Protein AF-A0A929X454-F1 (afdb_monomer_lite)

Sequence (65 aa):
MKFEVECEIYKIDEIGDDDKYVFLTRERDGVDKQIFDISDELYNQILDDGSIEYLVYKNGEFEVK

pLDDT: mean 84.27, std 10.57, range [41.97, 93.94]

Radius of gyration: 11.96 Å; chains: 1; bounding box: 28×24×37 Å

Secondary structure (DSSP, 8-state):
-------EEEEEEEEETTTTEEEEEETTT--EEEES---HHHHHHHHH-TT--EEEEETTEEEE-

Foldseek 3Di:
DPPPFPWWKWFFDDADPVQGWTWTATPPPRDIDIDSPADPVVSVVCVVPVVQGMWIDTPNHIDGD

Structure (mmCIF, N/CA/C/O backbone):
data_AF-A0A929X454-F1
#
_entry.id   AF-A0A929X454-F1
#
loop_
_atom_site.group_PDB
_atom_site.id
_atom_site.type_symbol
_atom_site.label_atom_id
_atom_site.label_alt_id
_atom_site.label_comp_id
_atom_site.label_asym_id
_atom_site.label_entity_id
_atom_site.label_seq_id
_atom_site.pdbx_PDB_ins_code
_atom_site.Cartn_x
_atom_site.Cartn_y
_atom_site.Cartn_z
_atom_site.occupancy
_atom_site.B_iso_or_equiv
_atom_site.auth_seq_id
_atom_site.auth_comp_id
_atom_site.auth_asym_id
_atom_site.auth_atom_id
_atom_site.pdbx_PDB_model_num
ATOM 1 N N . MET A 1 1 ? -13.920 14.143 20.894 1.00 41.97 1 MET A N 1
ATOM 2 C CA . MET A 1 1 ? -13.865 13.660 19.500 1.00 41.97 1 MET A CA 1
ATOM 3 C C . MET A 1 1 ? -13.113 12.346 19.501 1.00 41.97 1 MET A C 1
ATOM 5 O O . MET A 1 1 ? -11.955 12.341 19.892 1.00 41.97 1 MET A O 1
ATOM 9 N N . LYS A 1 2 ? -13.776 11.233 19.175 1.00 47.62 2 LYS A N 1
ATOM 10 C CA . LYS A 1 2 ? -13.057 10.016 18.798 1.00 47.62 2 LYS A CA 1
ATOM 11 C C . LYS A 1 2 ? -12.653 10.252 17.350 1.00 47.62 2 LYS A C 1
ATOM 13 O O . LYS A 1 2 ? -13.531 10.335 16.502 1.00 47.62 2 LYS A O 1
ATOM 18 N N . PHE A 1 3 ? -11.376 10.512 17.107 1.00 54.47 3 PHE A N 1
ATOM 19 C CA . PHE A 1 3 ? -10.856 10.492 15.750 1.00 54.47 3 PHE A CA 1
ATOM 20 C C . PHE A 1 3 ? -10.912 9.024 15.333 1.00 54.47 3 PHE A C 1
ATOM 22 O O . PHE A 1 3 ? -10.099 8.221 15.786 1.00 54.47 3 PHE A O 1
ATOM 29 N N . GLU A 1 4 ? -11.961 8.642 14.605 1.00 55.09 4 GLU A N 1
ATOM 30 C CA . GLU A 1 4 ? -11.935 7.407 13.833 1.00 55.09 4 GLU A CA 1
ATOM 31 C C . GLU A 1 4 ? -10.811 7.596 12.829 1.00 55.09 4 GLU A C 1
ATOM 33 O O . GLU A 1 4 ? -10.925 8.354 11.872 1.00 55.09 4 GLU A O 1
ATOM 38 N N . VAL A 1 5 ? -9.662 7.003 13.136 1.00 58.66 5 VAL A N 1
ATOM 39 C CA . VAL A 1 5 ? -8.611 6.867 12.147 1.00 58.66 5 VAL A CA 1
ATOM 40 C C . VAL A 1 5 ? -9.173 5.866 11.151 1.00 58.66 5 VAL A C 1
ATOM 42 O O . VAL A 1 5 ? -9.304 4.686 11.478 1.00 58.66 5 VAL A O 1
ATOM 45 N N . GLU A 1 6 ? -9.613 6.352 9.995 1.00 66.81 6 GLU A N 1
ATOM 46 C CA . GLU A 1 6 ? -10.083 5.502 8.909 1.00 66.81 6 GLU A CA 1
ATOM 47 C C . GLU A 1 6 ? -8.877 4.698 8.415 1.00 66.81 6 GLU A C 1
ATOM 49 O O . GLU A 1 6 ? -8.097 5.164 7.596 1.00 66.81 6 GLU A O 1
ATOM 54 N N . CYS A 1 7 ? -8.661 3.528 9.019 1.00 81.50 7 CYS A N 1
ATOM 55 C CA . CYS A 1 7 ? -7.755 2.508 8.514 1.00 81.50 7 CYS A CA 1
ATOM 56 C C . CYS A 1 7 ? -8.496 1.768 7.405 1.00 81.50 7 CYS A C 1
ATOM 58 O O . CYS A 1 7 ? -9.280 0.853 7.671 1.00 81.50 7 CYS A O 1
ATOM 60 N N . GLU A 1 8 ? -8.269 2.184 6.168 1.00 89.50 8 GLU A N 1
ATOM 61 C CA . GLU A 1 8 ? -8.801 1.495 5.001 1.00 89.50 8 GLU A CA 1
ATOM 62 C C . GLU A 1 8 ? -7.734 0.563 4.428 1.00 89.50 8 GLU A C 1
ATOM 64 O O . GLU A 1 8 ? -6.592 0.963 4.229 1.00 89.50 8 GLU A O 1
ATOM 69 N N . ILE A 1 9 ? -8.101 -0.689 4.159 1.00 91.94 9 ILE A N 1
ATOM 70 C CA . ILE A 1 9 ? -7.198 -1.672 3.553 1.00 91.94 9 ILE A CA 1
ATOM 71 C C . ILE A 1 9 ? -7.510 -1.753 2.066 1.00 91.94 9 ILE A C 1
ATOM 73 O O . ILE A 1 9 ? -8.666 -1.944 1.672 1.00 91.94 9 ILE A O 1
ATOM 77 N N . TYR A 1 10 ? -6.469 -1.643 1.256 1.00 92.12 10 TYR A N 1
ATOM 78 C CA . TYR A 1 10 ? -6.518 -1.748 -0.187 1.00 92.12 10 TYR A CA 1
ATOM 79 C C . TYR A 1 10 ? -5.595 -2.870 -0.650 1.00 92.12 10 TYR A C 1
ATOM 81 O O . TYR A 1 10 ? -4.481 -3.011 -0.158 1.00 92.12 10 TYR A O 1
ATOM 89 N N . LYS A 1 11 ? -6.058 -3.672 -1.600 1.00 93.25 11 LYS A N 1
ATOM 90 C CA . LYS A 1 11 ? -5.259 -4.676 -2.295 1.00 93.25 11 LYS A CA 1
ATOM 91 C C . LYS A 1 11 ? -4.642 -4.051 -3.541 1.00 93.25 11 LYS A C 1
ATOM 93 O O . LYS A 1 11 ? -5.356 -3.368 -4.269 1.00 93.25 11 LYS A O 1
ATOM 98 N N . ILE A 1 12 ? -3.368 -4.311 -3.796 1.00 91.62 1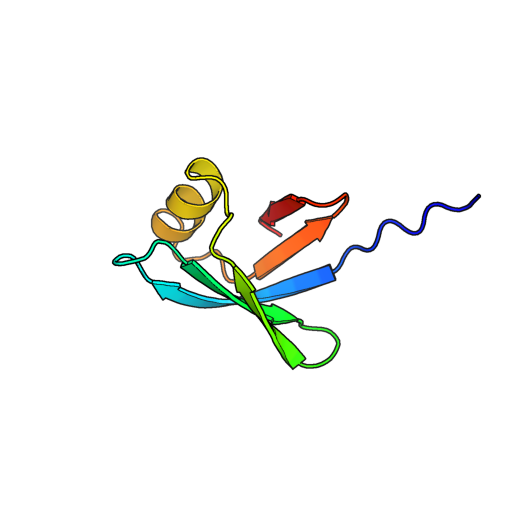2 ILE A N 1
ATOM 99 C CA . ILE A 1 12 ? -2.697 -3.947 -5.044 1.00 91.62 12 ILE A CA 1
ATOM 100 C C . ILE A 1 12 ? -3.125 -4.934 -6.126 1.00 91.62 12 ILE A C 1
ATOM 102 O O . ILE A 1 12 ? -2.953 -6.144 -5.977 1.00 91.62 12 ILE A O 1
ATOM 106 N N . ASP A 1 13 ? -3.727 -4.414 -7.189 1.00 91.06 13 ASP A N 1
ATOM 107 C CA . ASP A 1 13 ? -4.169 -5.210 -8.336 1.00 91.06 13 ASP A CA 1
ATOM 108 C C . ASP A 1 13 ? -3.166 -5.108 -9.492 1.00 91.06 13 ASP A C 1
ATOM 110 O O . ASP A 1 13 ? -2.790 -6.116 -10.084 1.00 91.06 13 ASP A O 1
ATOM 114 N N . GLU A 1 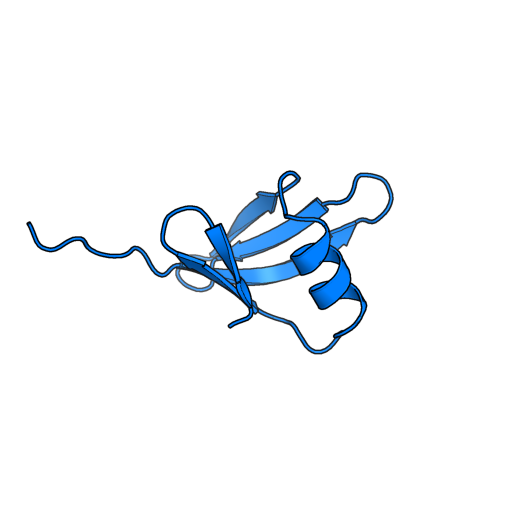14 ? -2.685 -3.893 -9.767 1.00 89.31 14 GLU A N 1
ATOM 115 C CA . GLU A 1 14 ? -1.765 -3.601 -10.866 1.00 89.31 14 GLU A CA 1
ATOM 116 C C . GLU A 1 14 ? -0.831 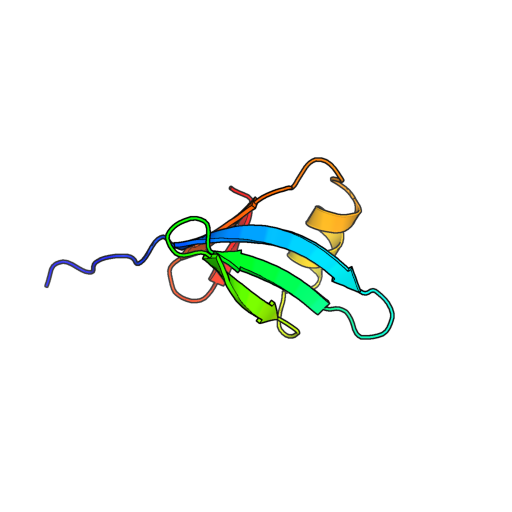-2.442 -10.500 1.00 89.31 14 GLU A C 1
ATOM 118 O O . GLU A 1 14 ? -1.204 -1.531 -9.758 1.00 89.31 14 GLU A O 1
ATOM 123 N N . ILE A 1 15 ? 0.389 -2.469 -11.037 1.00 87.56 15 ILE A N 1
ATOM 124 C CA . ILE A 1 15 ? 1.368 -1.389 -10.921 1.00 87.56 15 ILE A CA 1
ATOM 125 C C . ILE A 1 15 ? 1.822 -1.037 -12.333 1.00 87.56 15 ILE A C 1
ATOM 127 O O . ILE A 1 15 ? 2.288 -1.907 -13.072 1.00 87.56 15 ILE A O 1
ATOM 131 N N . GLY A 1 16 ? 1.672 0.228 -12.710 1.00 86.44 16 GLY A N 1
ATOM 132 C CA . GLY A 1 16 ? 2.085 0.730 -14.013 1.00 86.44 16 GLY A CA 1
ATOM 133 C C . GLY A 1 16 ? 3.326 1.601 -13.906 1.00 86.44 16 GLY A C 1
ATOM 134 O O . GLY A 1 16 ? 3.293 2.623 -13.226 1.00 86.44 16 GLY A O 1
ATOM 135 N N . ASP A 1 17 ? 4.388 1.227 -14.621 1.00 80.31 17 ASP A N 1
ATOM 136 C CA . ASP A 1 17 ? 5.666 1.955 -14.616 1.00 80.31 17 ASP A CA 1
ATOM 137 C C . ASP A 1 17 ? 5.689 3.177 -15.545 1.00 80.31 17 ASP A C 1
ATOM 139 O O . ASP A 1 17 ? 6.304 4.185 -15.210 1.00 80.31 17 ASP A O 1
ATOM 143 N N . ASP A 1 18 ? 4.955 3.128 -16.664 1.00 79.25 18 ASP A N 1
ATOM 144 C CA . ASP A 1 18 ? 4.950 4.181 -17.699 1.00 79.25 18 ASP A CA 1
ATOM 145 C C . ASP A 1 18 ? 4.461 5.541 -17.152 1.00 79.25 18 ASP A C 1
ATOM 147 O O . ASP A 1 18 ? 5.069 6.579 -17.405 1.00 79.25 18 ASP A O 1
ATOM 151 N N . ASP A 1 19 ? 3.418 5.510 -16.314 1.00 78.00 19 ASP A N 1
ATOM 152 C CA . ASP A 1 19 ? 2.810 6.678 -15.656 1.00 78.00 19 ASP A CA 1
ATOM 153 C C . ASP A 1 19 ? 2.977 6.658 -14.118 1.00 78.00 19 ASP A C 1
ATOM 155 O O . ASP A 1 19 ? 2.365 7.473 -13.428 1.00 78.00 19 ASP A O 1
ATOM 159 N N . LYS A 1 20 ? 3.779 5.726 -13.569 1.00 82.75 20 LYS A N 1
ATOM 160 C CA . LYS A 1 20 ? 3.961 5.482 -12.120 1.00 82.75 20 LYS A CA 1
ATOM 161 C C . LYS A 1 20 ? 2.648 5.521 -11.326 1.00 82.75 20 LYS A C 1
ATOM 163 O O . LYS A 1 20 ? 2.422 6.408 -10.502 1.00 82.75 20 LYS A O 1
ATOM 168 N N . TYR A 1 21 ? 1.780 4.541 -11.554 1.00 86.75 21 TYR A N 1
ATOM 169 C CA . TYR A 1 21 ? 0.525 4.412 -10.812 1.00 86.75 21 TYR A CA 1
ATOM 170 C C . TYR A 1 21 ? 0.391 3.056 -10.130 1.00 86.75 21 TYR A C 1
ATOM 172 O O . TYR A 1 21 ? 0.969 2.057 -10.559 1.00 86.75 21 TYR A O 1
ATOM 180 N N . VAL A 1 22 ? -0.435 3.021 -9.085 1.00 89.06 22 VAL A N 1
ATOM 181 C CA . VAL A 1 22 ? -0.848 1.784 -8.418 1.00 89.06 22 VAL A CA 1
ATOM 182 C C . VAL A 1 22 ? -2.366 1.689 -8.466 1.00 89.06 22 VAL A C 1
ATOM 184 O O . VAL A 1 22 ? -3.081 2.614 -8.067 1.00 89.06 22 VAL A O 1
ATOM 187 N N . PHE A 1 23 ? -2.865 0.574 -8.984 1.00 91.75 23 PHE A N 1
ATOM 188 C CA . PHE A 1 2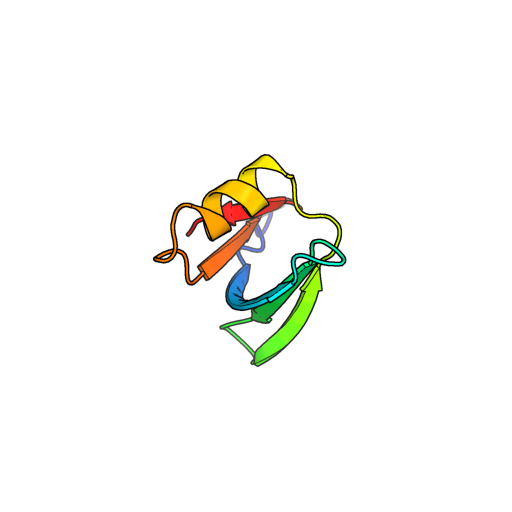3 ? -4.277 0.239 -8.969 1.00 91.75 23 PHE A CA 1
ATOM 189 C C . PHE A 1 23 ? -4.601 -0.528 -7.692 1.00 91.75 23 PHE A C 1
ATOM 191 O O . PHE A 1 23 ? -3.995 -1.557 -7.385 1.00 91.75 23 PHE A O 1
ATOM 198 N N . LEU A 1 24 ? -5.558 -0.003 -6.939 1.00 92.38 24 LEU A N 1
ATOM 199 C CA . LEU A 1 24 ? -5.907 -0.457 -5.609 1.00 92.38 24 LEU A CA 1
ATOM 200 C C . LEU A 1 24 ? -7.388 -0.817 -5.536 1.00 92.38 24 LEU A C 1
ATOM 202 O O . LEU A 1 24 ? -8.239 -0.032 -5.937 1.00 92.38 24 LEU A O 1
ATOM 206 N N . THR A 1 25 ? -7.712 -1.954 -4.930 1.00 93.94 25 THR A N 1
ATOM 207 C CA . THR A 1 25 ? -9.097 -2.360 -4.657 1.00 93.94 25 THR A CA 1
ATOM 208 C C . THR A 1 25 ? -9.331 -2.413 -3.156 1.00 93.94 25 THR A C 1
ATOM 210 O O . THR A 1 25 ? -8.664 -3.159 -2.440 1.00 93.94 25 THR A O 1
ATOM 213 N N . ARG A 1 26 ? -10.285 -1.633 -2.643 1.00 91.88 26 ARG A N 1
ATOM 214 C CA . ARG A 1 26 ? -10.595 -1.589 -1.209 1.00 91.88 26 ARG A CA 1
ATOM 215 C C . ARG A 1 26 ? -11.186 -2.917 -0.743 1.00 91.88 26 ARG A C 1
ATOM 217 O O . ARG A 1 26 ? -12.265 -3.297 -1.188 1.00 91.88 26 ARG A O 1
ATOM 224 N N . GLU A 1 27 ? -10.548 -3.567 0.227 1.00 89.81 27 GLU A N 1
ATOM 225 C CA . GLU A 1 27 ? -10.924 -4.912 0.697 1.00 89.81 27 GLU A CA 1
ATOM 226 C C . GLU A 1 27 ? -12.368 -4.959 1.228 1.00 89.81 27 GLU A C 1
ATOM 228 O O . GLU A 1 27 ? -13.104 -5.912 0.992 1.00 89.81 27 GLU A O 1
ATOM 233 N N . ARG A 1 28 ? -12.797 -3.893 1.915 1.00 87.44 28 ARG A N 1
ATOM 234 C CA . ARG A 1 28 ? -14.085 -3.855 2.620 1.00 87.44 28 ARG A CA 1
ATOM 235 C C . ARG A 1 28 ? -15.311 -3.897 1.704 1.00 87.44 28 ARG A C 1
ATOM 237 O O . ARG A 1 28 ? -16.330 -4.448 2.105 1.00 87.44 28 ARG A O 1
ATOM 244 N N . ASP A 1 29 ? -15.241 -3.246 0.547 1.00 89.56 29 ASP A N 1
ATOM 245 C CA . ASP A 1 29 ? -16.417 -2.973 -0.299 1.00 89.56 29 ASP A CA 1
ATOM 246 C C . ASP A 1 29 ? -16.141 -3.182 -1.800 1.00 89.56 29 ASP A C 1
ATOM 248 O O . ASP A 1 29 ? -17.041 -3.053 -2.619 1.00 89.56 29 ASP A O 1
ATOM 252 N N . GLY A 1 30 ? -14.899 -3.507 -2.178 1.00 88.94 30 GLY A N 1
ATOM 253 C CA . GLY A 1 30 ? -14.498 -3.747 -3.567 1.00 88.94 30 GLY A CA 1
ATOM 254 C C . GLY A 1 30 ? -14.334 -2.486 -4.415 1.00 88.94 30 GLY A C 1
ATOM 255 O O . GLY A 1 30 ? -14.204 -2.599 -5.626 1.00 88.94 30 GLY A O 1
ATOM 256 N N . VAL A 1 31 ? -14.347 -1.298 -3.803 1.00 90.62 31 VAL A N 1
ATOM 257 C CA . VAL A 1 31 ? -14.167 -0.026 -4.517 1.00 90.62 31 VAL A CA 1
ATOM 258 C C . VAL A 1 31 ? -12.755 0.062 -5.082 1.00 90.62 31 VAL A C 1
ATOM 260 O O . VAL A 1 31 ? -11.783 0.055 -4.323 1.00 90.62 31 VAL A O 1
ATOM 263 N N . ASP A 1 32 ? -12.663 0.182 -6.399 1.00 91.12 32 ASP A N 1
ATOM 264 C CA . ASP A 1 32 ? -11.435 0.457 -7.128 1.00 91.12 32 ASP A CA 1
ATOM 265 C C . ASP A 1 32 ? -10.978 1.917 -6.976 1.00 91.12 32 ASP A C 1
ATOM 267 O O . ASP A 1 32 ? -11.768 2.861 -6.885 1.00 91.12 32 ASP A O 1
ATOM 271 N N . LYS A 1 33 ? -9.660 2.097 -6.907 1.00 87.94 33 LYS A N 1
ATOM 272 C CA . LYS A 1 33 ? -8.984 3.383 -6.784 1.00 87.94 33 LYS A CA 1
ATOM 273 C C . LYS A 1 33 ? -7.654 3.316 -7.517 1.00 87.94 33 LYS A C 1
ATOM 275 O O . LYS A 1 33 ? -6.799 2.501 -7.196 1.00 87.94 33 LYS A O 1
ATOM 280 N N . GLN A 1 34 ? -7.453 4.222 -8.462 1.00 86.56 34 GLN A N 1
ATOM 281 C CA . GLN A 1 34 ? -6.158 4.410 -9.101 1.00 86.56 34 GLN A CA 1
ATOM 282 C C . GLN A 1 34 ? -5.447 5.588 -8.440 1.00 86.56 34 GLN A C 1
ATOM 284 O O . GLN A 1 34 ? -6.020 6.677 -8.332 1.00 86.56 34 GLN A O 1
ATOM 289 N N . ILE A 1 35 ? -4.222 5.367 -7.967 1.00 85.19 35 ILE A N 1
ATOM 290 C CA . ILE A 1 35 ? -3.399 6.415 -7.363 1.00 85.19 35 ILE A CA 1
ATOM 291 C C . ILE A 1 35 ? -2.168 6.687 -8.222 1.00 85.19 35 ILE A C 1
ATOM 293 O O . ILE A 1 35 ? -1.456 5.768 -8.614 1.00 85.19 35 ILE A O 1
ATOM 297 N N . PHE A 1 36 ? -1.942 7.970 -8.496 1.00 80.50 36 PHE A N 1
ATOM 298 C CA . PHE A 1 36 ? -0.771 8.491 -9.214 1.00 80.50 36 PHE A CA 1
ATOM 299 C C . PHE A 1 36 ? 0.177 9.257 -8.276 1.00 80.50 36 PHE A C 1
ATOM 301 O O . PHE A 1 36 ? 1.323 9.510 -8.617 1.00 80.50 36 PHE A O 1
ATOM 308 N N . ASP A 1 37 ? -0.307 9.631 -7.088 1.00 79.56 37 ASP A N 1
ATOM 309 C CA . ASP A 1 37 ? 0.425 10.410 -6.084 1.00 79.56 37 ASP A CA 1
ATOM 310 C C . ASP A 1 37 ? 0.844 9.491 -4.927 1.00 79.56 37 ASP A C 1
ATOM 312 O O . ASP A 1 37 ? 0.401 9.620 -3.789 1.00 79.56 37 ASP A O 1
ATOM 316 N N . ILE A 1 38 ? 1.621 8.460 -5.254 1.00 81.69 38 ILE A N 1
ATOM 317 C CA . ILE A 1 38 ? 2.279 7.601 -4.268 1.00 81.69 38 ILE A CA 1
ATOM 318 C C . ILE A 1 38 ? 3.735 8.037 -4.154 1.00 81.69 38 ILE A C 1
ATOM 320 O O . ILE A 1 38 ? 4.375 8.361 -5.153 1.00 81.69 38 ILE A O 1
ATOM 324 N N . SER A 1 39 ? 4.273 8.074 -2.938 1.00 85.19 39 SER A N 1
ATOM 325 C CA . SER A 1 39 ? 5.675 8.439 -2.741 1.00 85.19 39 SER A CA 1
ATOM 326 C C . SER A 1 39 ? 6.594 7.465 -3.480 1.00 85.19 39 SER A C 1
ATOM 328 O O . SER A 1 39 ? 6.388 6.253 -3.397 1.00 85.19 39 SER A O 1
ATOM 330 N N . ASP A 1 40 ? 7.642 7.976 -4.143 1.00 85.62 40 ASP A N 1
ATOM 331 C CA . ASP A 1 40 ? 8.619 7.134 -4.850 1.00 85.62 40 ASP A CA 1
ATOM 332 C C . ASP A 1 40 ? 9.206 6.049 -3.932 1.00 85.62 40 ASP A C 1
ATOM 334 O O . ASP A 1 40 ? 9.476 4.946 -4.391 1.00 85.62 40 ASP A O 1
ATOM 338 N N . GLU A 1 41 ? 9.387 6.328 -2.638 1.00 88.44 41 GLU A N 1
ATOM 339 C CA . GLU A 1 41 ? 9.875 5.341 -1.667 1.00 88.44 41 GLU A CA 1
ATOM 340 C C . GLU A 1 41 ? 8.930 4.138 -1.547 1.00 88.44 41 GLU A C 1
ATOM 342 O O . GLU A 1 41 ? 9.369 3.002 -1.717 1.00 88.44 41 GLU A O 1
ATOM 347 N N . LEU A 1 42 ? 7.630 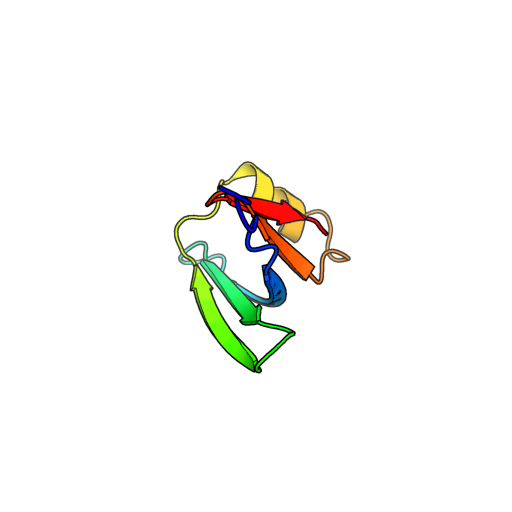4.381 -1.347 1.00 87.19 42 LEU A N 1
ATOM 348 C CA . LEU A 1 42 ? 6.629 3.320 -1.246 1.00 87.19 42 LEU A CA 1
ATOM 349 C C . LEU A 1 42 ? 6.449 2.593 -2.584 1.00 87.19 42 LEU A C 1
ATOM 351 O O . LEU A 1 42 ? 6.374 1.371 -2.609 1.00 87.19 42 LEU A O 1
ATOM 355 N N . TYR A 1 43 ? 6.431 3.323 -3.701 1.00 87.56 43 TYR A N 1
ATOM 356 C CA . TYR A 1 43 ? 6.352 2.725 -5.035 1.00 87.56 43 TYR A CA 1
ATOM 357 C C . TYR A 1 43 ? 7.524 1.767 -5.298 1.00 87.56 43 TYR A C 1
ATOM 359 O O . TYR A 1 43 ? 7.312 0.613 -5.668 1.00 87.56 43 TYR A O 1
ATOM 367 N N . ASN A 1 44 ? 8.758 2.211 -5.039 1.00 88.12 44 ASN A N 1
ATOM 368 C CA . ASN A 1 44 ? 9.940 1.361 -5.177 1.00 88.12 44 ASN A CA 1
ATOM 369 C C . ASN A 1 44 ? 9.920 0.194 -4.185 1.00 88.12 44 ASN A C 1
ATOM 371 O O . ASN A 1 44 ? 10.363 -0.890 -4.540 1.00 88.12 44 ASN A O 1
ATOM 375 N N . GLN A 1 45 ? 9.392 0.385 -2.973 1.00 90.19 45 GLN A N 1
ATOM 376 C CA . GLN A 1 45 ? 9.264 -0.691 -1.994 1.00 90.19 45 GLN A CA 1
ATOM 377 C C . GLN A 1 45 ? 8.307 -1.787 -2.471 1.00 90.19 45 GLN A C 1
ATOM 379 O O . GLN A 1 45 ? 8.635 -2.958 -2.335 1.00 90.19 45 GLN A O 1
ATOM 384 N N . ILE A 1 46 ? 7.163 -1.426 -3.060 1.00 87.75 46 ILE A N 1
ATOM 385 C CA . ILE A 1 46 ? 6.214 -2.394 -3.634 1.00 87.75 46 ILE A CA 1
ATOM 386 C C . ILE A 1 46 ? 6.836 -3.124 -4.835 1.00 87.75 46 ILE A C 1
ATOM 388 O O . ILE A 1 46 ? 6.617 -4.318 -5.017 1.00 87.75 46 ILE A O 1
ATOM 392 N N . LEU A 1 47 ? 7.613 -2.421 -5.664 1.00 86.50 47 LEU A N 1
ATOM 393 C CA . LEU A 1 47 ? 8.291 -3.036 -6.807 1.00 86.50 47 LEU A CA 1
ATOM 394 C C . LEU A 1 47 ? 9.437 -3.972 -6.402 1.00 86.50 47 LEU A C 1
ATOM 396 O O . LEU A 1 47 ? 9.613 -5.020 -7.023 1.00 86.50 47 LEU A O 1
ATOM 400 N N . ASP A 1 48 ? 10.235 -3.582 -5.406 1.00 89.31 48 ASP A N 1
ATOM 401 C CA . ASP A 1 48 ? 11.357 -4.376 -4.893 1.00 89.31 48 ASP A CA 1
ATOM 402 C C . ASP A 1 48 ? 10.846 -5.591 -4.107 1.00 89.31 48 ASP A C 1
ATOM 404 O O . ASP A 1 48 ? 11.285 -6.723 -4.326 1.00 89.31 48 ASP A O 1
ATOM 408 N N . ASP A 1 49 ? 9.843 -5.369 -3.256 1.00 85.31 49 ASP A N 1
ATOM 409 C CA . ASP A 1 49 ? 9.179 -6.401 -2.474 1.00 85.31 49 ASP A CA 1
ATOM 410 C C . ASP A 1 49 ? 7.888 -6.850 -3.170 1.00 85.31 49 ASP A C 1
ATOM 412 O O . ASP A 1 49 ? 6.769 -6.469 -2.825 1.00 85.31 49 ASP A O 1
ATOM 416 N N . GLY A 1 50 ? 8.051 -7.738 -4.152 1.00 82.06 50 GLY A N 1
ATOM 417 C CA . GLY A 1 50 ? 6.942 -8.367 -4.881 1.00 82.06 50 GLY A CA 1
ATOM 418 C C . GLY A 1 50 ? 6.022 -9.262 -4.032 1.00 82.06 50 GLY A C 1
ATOM 419 O O . GLY A 1 50 ? 5.193 -9.975 -4.596 1.00 82.06 50 GLY A O 1
ATOM 420 N N . SER A 1 51 ? 6.176 -9.269 -2.701 1.00 87.38 51 SER A N 1
ATOM 421 C CA . SER A 1 51 ? 5.249 -9.911 -1.758 1.00 87.38 51 SER A CA 1
ATOM 422 C C . SER A 1 51 ? 4.245 -8.916 -1.165 1.00 87.38 51 SER A C 1
ATOM 424 O O . SER A 1 51 ? 3.320 -9.329 -0.461 1.00 87.38 51 SER A O 1
ATOM 426 N N . ILE A 1 52 ? 4.406 -7.613 -1.421 1.00 87.94 52 ILE A N 1
ATOM 427 C CA . ILE A 1 52 ? 3.473 -6.588 -0.957 1.00 87.94 52 ILE A CA 1
ATOM 428 C C . ILE A 1 52 ? 2.197 -6.649 -1.798 1.00 87.94 52 ILE A C 1
ATOM 430 O O . ILE A 1 52 ? 2.117 -6.140 -2.910 1.00 87.94 52 ILE A O 1
ATOM 434 N N . GLU A 1 53 ? 1.167 -7.266 -1.226 1.00 90.44 53 GLU A N 1
ATOM 435 C CA . GLU A 1 53 ? -0.154 -7.388 -1.853 1.00 90.44 53 GLU A CA 1
ATOM 436 C C . GLU A 1 53 ? -1.163 -6.348 -1.339 1.00 90.44 53 GLU A C 1
ATOM 438 O O . GLU A 1 53 ? -2.201 -6.134 -1.965 1.00 90.44 53 GLU A O 1
ATOM 443 N N . TYR A 1 54 ? -0.897 -5.711 -0.191 1.00 91.19 54 TYR A N 1
ATOM 444 C CA . TYR A 1 54 ? -1.856 -4.836 0.488 1.00 91.19 54 TYR A CA 1
ATOM 445 C C . TYR A 1 54 ? -1.211 -3.560 1.024 1.00 91.19 54 TYR A C 1
ATOM 447 O O . TYR A 1 54 ? -0.145 -3.594 1.638 1.00 91.19 54 TYR A O 1
ATOM 455 N N . LEU A 1 55 ? -1.935 -2.453 0.876 1.00 90.88 55 LEU A N 1
ATOM 456 C CA . LEU A 1 55 ? -1.634 -1.159 1.472 1.00 90.88 55 LEU A CA 1
ATOM 457 C C . LEU A 1 55 ? -2.724 -0.771 2.470 1.00 90.88 55 LEU A C 1
ATOM 459 O O . LEU A 1 55 ? -3.908 -1.067 2.292 1.00 90.88 55 LEU A O 1
ATOM 463 N N . VAL A 1 56 ? -2.325 -0.068 3.519 1.00 90.62 56 VAL A N 1
ATOM 464 C CA . VAL A 1 56 ? -3.213 0.542 4.500 1.00 90.62 56 VAL A CA 1
ATOM 465 C C . VAL A 1 56 ? -3.198 2.043 4.267 1.00 90.62 56 VAL A C 1
ATOM 467 O O . VAL A 1 56 ? -2.150 2.671 4.303 1.00 90.62 56 VAL A O 1
ATOM 470 N N . TYR A 1 57 ? -4.367 2.625 4.039 1.00 88.38 57 TYR A N 1
ATOM 471 C CA . TYR A 1 57 ? -4.545 4.066 4.035 1.00 88.38 57 TYR A CA 1
ATOM 472 C C . TYR A 1 57 ? -4.912 4.517 5.443 1.00 88.38 57 TYR A C 1
ATOM 474 O O . TYR A 1 57 ? -5.884 4.024 6.025 1.00 88.38 57 TYR A O 1
ATOM 482 N N . LYS A 1 58 ? -4.117 5.424 6.008 1.00 87.31 58 LYS A N 1
ATOM 483 C CA . LYS A 1 58 ? -4.292 5.932 7.365 1.00 87.31 58 LYS A CA 1
ATOM 484 C C . LYS A 1 58 ? -3.764 7.360 7.447 1.00 87.31 58 LYS A C 1
ATOM 486 O O . LYS A 1 58 ? -2.702 7.667 6.933 1.00 87.31 58 LYS A O 1
ATOM 491 N N . ASN A 1 59 ? -4.499 8.250 8.115 1.00 85.06 59 ASN A N 1
ATOM 492 C CA . ASN A 1 59 ? -4.113 9.663 8.284 1.00 85.06 59 ASN A CA 1
ATOM 493 C C . ASN A 1 59 ? -3.846 10.443 6.977 1.00 85.06 59 ASN A C 1
ATOM 495 O O . ASN A 1 59 ? -3.192 11.479 7.019 1.00 85.06 59 ASN A O 1
ATOM 499 N N . GLY A 1 60 ? -4.388 10.004 5.837 1.00 82.69 60 GLY A N 1
ATOM 500 C CA . GLY A 1 60 ? -4.157 10.668 4.550 1.00 82.69 60 GLY A CA 1
ATOM 501 C C . GLY A 1 60 ? -3.010 10.083 3.727 1.00 82.69 60 GLY A C 1
ATOM 502 O O . GLY A 1 60 ? -2.789 10.544 2.612 1.00 82.69 60 GLY A O 1
ATOM 503 N N . GLU A 1 61 ? -2.313 9.071 4.244 1.00 85.81 61 GLU A N 1
ATOM 504 C CA . GLU A 1 61 ? -1.130 8.474 3.621 1.00 85.81 61 GLU A CA 1
ATOM 505 C C . GLU A 1 61 ? -1.308 6.959 3.459 1.00 85.81 61 GLU A C 1
ATOM 507 O O . GLU A 1 61 ? -2.071 6.326 4.195 1.00 85.81 61 GLU A O 1
ATOM 512 N N . PHE A 1 62 ? -0.637 6.383 2.458 1.00 87.75 62 PHE A N 1
ATOM 513 C CA . PHE A 1 62 ? -0.575 4.935 2.259 1.00 87.75 62 PHE A CA 1
ATOM 514 C C . PHE A 1 62 ? 0.679 4.369 2.920 1.00 87.75 62 PHE A C 1
ATOM 516 O O . PHE A 1 62 ? 1.762 4.932 2.795 1.00 87.75 62 PHE A O 1
ATOM 523 N N . GLU A 1 63 ? 0.526 3.228 3.578 1.00 88.62 63 GLU A N 1
ATOM 524 C CA . GLU A 1 63 ? 1.592 2.475 4.233 1.00 88.62 63 GLU A CA 1
ATOM 525 C C . GLU A 1 63 ? 1.467 0.991 3.850 1.00 88.62 63 GLU A C 1
ATOM 527 O O . GLU A 1 63 ? 0.378 0.514 3.521 1.00 88.62 63 GLU A O 1
ATOM 532 N N . VAL A 1 64 ? 2.563 0.234 3.891 1.00 87.00 64 VAL A N 1
ATOM 533 C CA . VAL A 1 64 ? 2.520 -1.231 3.724 1.00 87.00 64 VAL A CA 1
ATOM 534 C C . VAL A 1 64 ? 1.820 -1.861 4.938 1.00 87.00 64 VAL A C 1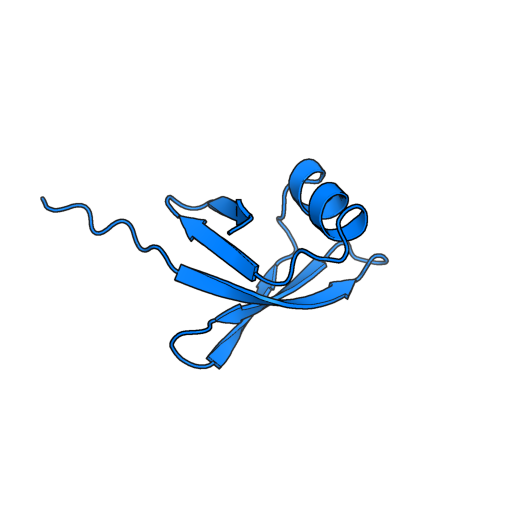
ATOM 536 O O . VAL A 1 64 ? 2.027 -1.410 6.066 1.00 87.00 64 VAL A O 1
ATOM 539 N N . LYS A 1 65 ? 0.965 -2.869 4.710 1.00 79.62 65 LYS A N 1
ATOM 540 C CA . LYS A 1 65 ? 0.225 -3.577 5.774 1.00 79.62 65 LYS A CA 1
ATOM 541 C C . LYS A 1 65 ? 1.120 -4.393 6.707 1.00 79.62 65 LYS A C 1
ATOM 543 O O . LYS A 1 65 ? 2.046 -5.061 6.203 1.00 79.62 65 LYS A O 1
#